Protein AF-A0BLA9-F1 (afdb_monomer)

Secondary structure (DSSP, 8-state):
-EEEEEEPTTSSEEEEEEE-TTS-EEEEEEEE-SSS-EEEEE-TTSSEEEEEETTTTEEEEEE---

Mean predicted aligned error: 6.29 Å

Solvent-accessible surface area (backbone atoms only — not comparable to full-atom values): 4005 Å² total; per-residue (Å²): 115,51,74,48,81,45,78,42,92,86,36,27,40,45,34,43,39,34,26,42,89,85,67,46,81,75,46,78,48,78,46,77,66,83,37,69,57,65,49,70,53,61,43,97,88,52,50,34,42,40,34,41,38,66,80,81,73,43,80,47,78,43,74,70,76,133

Organism: Paramecium tetraurelia (NCBI:txid5888)

Radius of gyration: 12.08 Å; Cα contacts (8 Å, |Δi|>4): 133; chains: 1; bounding box: 27×18×35 Å

Sequence (66 aa):
MEKSLLVNKYYTFVNLMRLDNDGKLLGKFTIEFSTYGIFGTISHNGDYLVTWNYKTKEIEVRKYND

Foldseek 3Di:
DDWDWDQDDVQQKTKIFDADPVRDTPDIDIDGLVDNDKDWDAPPVRQWIWIQRPVVRDIDIDGDDD

Structure (mmCIF, N/CA/C/O backbone):
data_AF-A0BLA9-F1
#
_entry.id   AF-A0BLA9-F1
#
loop_
_atom_site.group_PDB
_atom_site.id
_atom_site.type_symbol
_atom_site.label_atom_id
_atom_site.label_alt_id
_atom_site.label_comp_id
_atom_site.label_asym_id
_atom_site.label_entity_id
_atom_site.label_seq_id
_atom_site.pdbx_PDB_ins_code
_atom_site.Cartn_x
_atom_site.Cartn_y
_atom_site.Cartn_z
_atom_site.occupancy
_atom_site.B_iso_or_equiv
_atom_site.auth_seq_id
_atom_site.auth_comp_id
_atom_site.auth_asym_id
_atom_site.auth_atom_id
_atom_site.pdbx_PDB_model_num
ATOM 1 N N . MET A 1 1 ? -14.037 5.487 12.448 1.00 60.28 1 MET A N 1
ATOM 2 C CA . MET A 1 1 ? -12.817 4.821 11.945 1.00 60.28 1 MET A CA 1
ATOM 3 C C . MET A 1 1 ? -12.364 5.541 10.707 1.00 60.28 1 MET A C 1
ATOM 5 O O . MET A 1 1 ? -13.062 5.507 9.700 1.00 60.28 1 MET A O 1
ATOM 9 N N . GLU A 1 2 ? -11.220 6.195 10.809 1.00 63.09 2 GLU A N 1
ATOM 10 C CA . GLU A 1 2 ? -10.612 6.902 9.693 1.00 63.09 2 GLU A CA 1
ATOM 11 C C . GLU A 1 2 ? -9.509 6.029 9.089 1.00 63.09 2 GLU A C 1
ATOM 13 O O . GLU A 1 2 ? -8.726 5.382 9.796 1.00 63.09 2 GLU A O 1
ATOM 18 N N . LYS A 1 3 ? -9.490 5.955 7.758 1.00 65.38 3 LYS A N 1
ATOM 19 C CA . LYS A 1 3 ? -8.468 5.246 6.987 1.00 65.38 3 LYS A CA 1
ATOM 20 C C . LYS A 1 3 ? -7.646 6.307 6.263 1.00 65.38 3 LYS A C 1
ATOM 22 O O . LYS A 1 3 ? -8.194 7.054 5.457 1.00 65.38 3 LYS A O 1
ATOM 27 N N . SER A 1 4 ? -6.348 6.359 6.542 1.00 67.50 4 SER A N 1
ATOM 28 C CA . SER A 1 4 ? -5.455 7.393 6.012 1.00 67.50 4 SER A CA 1
ATOM 29 C C . SER A 1 4 ? -4.349 6.762 5.169 1.00 67.50 4 SER A C 1
ATOM 31 O O . SER A 1 4 ? -3.720 5.781 5.579 1.00 67.50 4 SER A O 1
ATOM 33 N N . LEU A 1 5 ? -4.101 7.328 3.981 1.00 67.81 5 LEU A N 1
ATOM 34 C CA . LEU A 1 5 ? -2.989 6.939 3.110 1.00 67.81 5 LEU A CA 1
ATOM 35 C C . LEU A 1 5 ? -1.768 7.801 3.429 1.00 67.81 5 LEU A C 1
ATOM 37 O O . LEU A 1 5 ? -1.825 9.021 3.291 1.00 67.81 5 LEU A O 1
ATOM 41 N N . LEU A 1 6 ? -0.650 7.178 3.793 1.00 68.00 6 LEU A N 1
ATOM 42 C CA . LEU A 1 6 ? 0.637 7.857 3.893 1.00 68.00 6 LEU A CA 1
ATOM 43 C C . LEU A 1 6 ? 1.592 7.282 2.845 1.00 68.00 6 LEU A C 1
ATOM 45 O O . LEU A 1 6 ? 2.034 6.134 2.929 1.00 68.00 6 LEU A O 1
ATOM 49 N N . VAL A 1 7 ? 1.958 8.100 1.866 1.00 60.62 7 VAL A N 1
ATOM 50 C CA . VAL A 1 7 ? 3.032 7.766 0.924 1.00 60.62 7 VAL A CA 1
ATOM 51 C C . VAL A 1 7 ? 4.360 8.136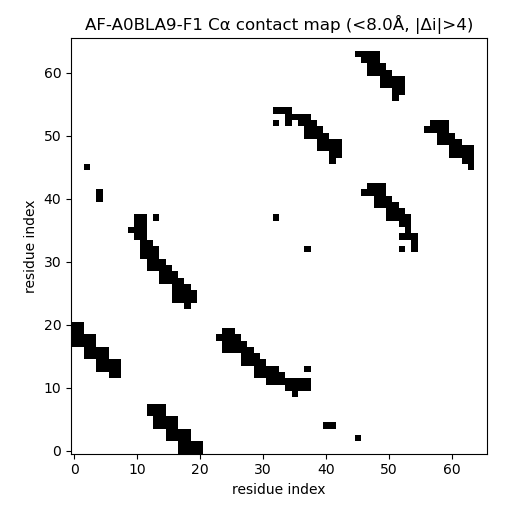 1.589 1.00 60.62 7 VAL A C 1
ATOM 53 O O . VAL A 1 7 ? 4.549 9.277 2.009 1.00 60.62 7 VAL A O 1
ATOM 56 N N . ASN A 1 8 ? 5.254 7.162 1.785 1.00 61.12 8 ASN A N 1
ATOM 57 C CA . ASN A 1 8 ? 6.462 7.357 2.591 1.00 61.12 8 ASN A CA 1
ATOM 58 C C . ASN A 1 8 ? 7.617 7.966 1.774 1.00 61.12 8 ASN A C 1
ATOM 60 O O . ASN A 1 8 ? 7.796 7.692 0.586 1.00 61.12 8 ASN A O 1
ATOM 64 N N . LYS A 1 9 ? 8.406 8.804 2.455 1.00 50.06 9 LYS A N 1
ATOM 65 C CA . LYS A 1 9 ? 9.642 9.447 1.987 1.00 50.06 9 LYS A CA 1
ATOM 66 C C . LYS A 1 9 ? 10.612 8.360 1.481 1.00 50.06 9 LYS A C 1
ATOM 68 O O . LYS A 1 9 ? 10.731 7.341 2.134 1.00 50.06 9 LYS A O 1
ATOM 73 N N . TYR A 1 10 ? 11.269 8.567 0.336 1.00 58.41 10 TYR A N 1
ATOM 74 C CA . TYR A 1 10 ? 11.999 7.579 -0.506 1.00 58.41 10 TYR A CA 1
ATOM 75 C C . TYR A 1 10 ? 11.174 6.889 -1.606 1.00 58.41 10 TYR A C 1
ATOM 77 O O . TYR A 1 10 ? 11.748 6.183 -2.430 1.00 58.41 10 TYR A O 1
ATOM 85 N N . TYR A 1 11 ? 9.872 7.174 -1.696 1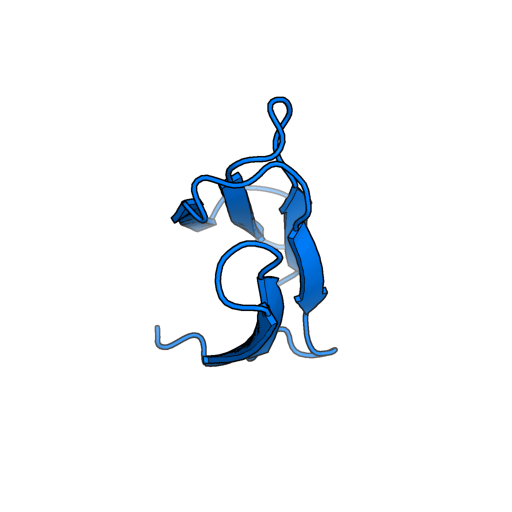.00 64.38 11 TYR A N 1
ATOM 86 C CA . TYR A 1 11 ? 8.993 6.907 -2.845 1.00 64.38 11 TYR A CA 1
ATOM 87 C C . TYR A 1 11 ? 8.751 5.443 -3.244 1.00 64.38 11 TYR A C 1
ATOM 89 O O . TYR A 1 11 ? 7.950 5.222 -4.141 1.00 64.38 11 TYR A O 1
ATOM 97 N N . THR A 1 12 ? 9.371 4.449 -2.606 1.00 75.38 12 THR A N 1
ATOM 98 C CA . THR A 1 12 ? 9.202 3.029 -2.977 1.00 75.38 12 THR A CA 1
ATOM 99 C C . THR A 1 12 ? 8.122 2.292 -2.186 1.00 75.38 12 THR A C 1
ATOM 101 O O . THR A 1 12 ? 7.811 1.146 -2.516 1.00 75.38 12 THR A O 1
ATOM 104 N N . PHE A 1 13 ? 7.540 2.932 -1.166 1.00 78.50 13 PHE A N 1
ATOM 105 C CA . PHE A 1 13 ? 6.572 2.315 -0.261 1.00 78.50 13 PHE A CA 1
ATOM 106 C C . PHE A 1 13 ? 5.275 3.117 -0.141 1.00 78.50 13 PHE A C 1
ATOM 108 O O . PHE A 1 13 ? 5.285 4.330 0.089 1.00 78.50 13 PHE A O 1
ATOM 115 N N . VAL A 1 14 ? 4.154 2.400 -0.164 1.00 78.31 14 VAL A N 1
ATOM 116 C CA . VAL A 1 14 ? 2.834 2.912 0.216 1.00 78.31 14 VAL A CA 1
ATOM 117 C C . VAL A 1 14 ? 2.478 2.345 1.583 1.00 78.31 14 VAL A C 1
ATOM 119 O O . VAL A 1 14 ? 2.512 1.131 1.776 1.00 78.31 14 VAL A O 1
ATOM 122 N N . ASN A 1 15 ? 2.154 3.219 2.538 1.00 75.81 15 ASN A N 1
ATOM 123 C CA . ASN A 1 15 ? 1.716 2.815 3.870 1.00 75.81 15 ASN A CA 1
ATOM 124 C C . ASN A 1 15 ? 0.236 3.167 4.036 1.00 75.81 15 ASN A C 1
ATOM 126 O O . ASN A 1 15 ? -0.165 4.322 3.898 1.00 75.81 15 ASN A O 1
ATOM 130 N N . LEU A 1 16 ? -0.570 2.165 4.361 1.00 78.12 16 LEU A N 1
ATOM 131 C CA . LEU A 1 16 ? -1.958 2.330 4.763 1.00 78.12 16 LEU A CA 1
ATOM 132 C C . LEU A 1 16 ? -2.033 2.206 6.283 1.00 78.12 16 LEU A C 1
ATOM 134 O O . LEU A 1 16 ? -1.538 1.231 6.851 1.00 78.12 16 LEU A O 1
ATOM 138 N N . MET A 1 17 ? -2.643 3.190 6.938 1.00 78.88 17 MET A N 1
ATOM 139 C CA . MET A 1 17 ? -2.824 3.196 8.387 1.00 78.88 17 MET A CA 1
ATOM 140 C C . MET A 1 17 ? -4.305 3.318 8.733 1.00 78.88 17 MET A C 1
ATOM 142 O O . MET A 1 17 ? -5.030 4.125 8.147 1.00 78.88 17 MET A O 1
ATOM 146 N N . ARG A 1 18 ? -4.743 2.513 9.702 1.00 77.88 18 ARG A N 1
ATOM 147 C CA . ARG A 1 18 ? -6.089 2.573 10.279 1.00 77.88 18 ARG A CA 1
ATOM 148 C C . ARG A 1 18 ? -5.996 3.230 11.643 1.00 77.88 18 ARG A C 1
ATOM 150 O O . ARG A 1 18 ? -5.232 2.757 12.486 1.00 77.88 18 ARG A O 1
ATOM 157 N N . LEU A 1 19 ? -6.769 4.289 11.846 1.00 80.38 19 LEU A N 1
ATOM 158 C CA . LEU A 1 19 ? -6.841 5.005 13.112 1.00 80.38 19 LEU A CA 1
ATOM 159 C C . LEU A 1 19 ? -8.226 4.809 13.745 1.00 80.38 19 LEU A C 1
ATOM 161 O O . LEU A 1 19 ? -9.239 4.689 13.038 1.00 80.38 19 LEU A O 1
ATOM 165 N N . ASP A 1 20 ? -8.279 4.744 15.073 1.00 81.62 20 ASP A N 1
ATOM 166 C CA . ASP A 1 20 ? -9.540 4.898 15.799 1.00 81.62 20 ASP A CA 1
ATOM 167 C C . ASP A 1 20 ? -9.968 6.373 15.859 1.00 81.62 20 ASP A C 1
ATOM 169 O O . ASP A 1 20 ? -9.329 7.252 15.279 1.00 81.62 20 ASP A O 1
ATOM 173 N N . ASN A 1 21 ? -11.096 6.641 16.516 1.00 80.88 21 ASN A N 1
ATOM 174 C CA . ASN A 1 21 ? -11.640 7.996 16.613 1.00 80.88 21 ASN A CA 1
ATOM 175 C C . ASN A 1 21 ? -10.785 8.922 17.503 1.00 80.88 21 ASN A C 1
ATOM 177 O O . ASN A 1 21 ? -10.956 10.134 17.432 1.00 80.88 21 ASN A O 1
ATOM 181 N N . ASP A 1 22 ? -9.862 8.364 18.291 1.00 85.69 22 ASP A N 1
ATOM 182 C CA . ASP A 1 22 ? -8.917 9.102 19.133 1.00 85.69 22 ASP A CA 1
ATOM 183 C C . ASP A 1 22 ? -7.557 9.284 18.427 1.00 85.69 22 ASP A C 1
ATOM 185 O O . ASP A 1 22 ? -6.591 9.776 19.014 1.00 85.69 22 ASP A O 1
ATOM 189 N N . GLY A 1 23 ? -7.456 8.876 17.154 1.00 79.12 23 GLY A N 1
ATOM 190 C CA . GLY A 1 23 ? -6.234 8.955 16.357 1.00 79.12 23 GLY A CA 1
ATOM 191 C C . GLY A 1 23 ? -5.191 7.888 16.701 1.00 79.12 23 GLY A C 1
ATOM 192 O O . GLY A 1 23 ? -4.055 7.965 16.227 1.00 79.12 23 GLY A O 1
ATOM 193 N N . LYS A 1 24 ? -5.533 6.875 17.504 1.00 82.81 24 LYS A N 1
ATOM 194 C CA . LYS A 1 24 ? -4.622 5.779 17.846 1.00 82.81 24 LYS A CA 1
ATOM 195 C C . LYS A 1 24 ? -4.518 4.793 16.686 1.00 82.81 24 LYS A C 1
ATOM 197 O O . LYS A 1 24 ? -5.508 4.425 16.056 1.00 82.81 24 LYS A O 1
ATOM 202 N N . LEU A 1 25 ? -3.299 4.317 16.429 1.00 81.12 25 LEU A N 1
ATOM 203 C CA . LEU A 1 25 ? -3.029 3.337 15.381 1.00 81.12 25 LEU A CA 1
ATOM 204 C C . LEU A 1 25 ? -3.630 1.968 15.733 1.00 81.12 25 LEU A C 1
ATOM 206 O O . LEU A 1 25 ? -3.200 1.320 16.685 1.00 81.12 25 LEU A O 1
ATOM 210 N N . LEU A 1 26 ? -4.587 1.522 14.921 1.00 78.12 26 LEU A N 1
ATOM 211 C CA . LEU A 1 26 ? -5.200 0.194 14.997 1.00 78.12 26 LEU A CA 1
ATOM 212 C C . LEU A 1 26 ? -4.505 -0.827 14.088 1.00 78.12 26 LEU A C 1
ATOM 214 O O . LEU A 1 26 ? -4.554 -2.022 14.358 1.00 78.12 26 LEU A O 1
ATOM 218 N N . GLY A 1 27 ? -3.866 -0.375 13.006 1.00 75.38 27 GLY A N 1
ATOM 219 C CA . GLY A 1 27 ? -3.190 -1.264 12.063 1.00 75.38 27 GLY A CA 1
ATOM 220 C C . GLY A 1 27 ? -2.388 -0.522 10.999 1.00 75.38 27 GLY A C 1
ATOM 221 O O . GLY A 1 27 ? -2.702 0.621 10.656 1.00 75.38 27 GLY A O 1
ATOM 222 N N . LYS A 1 28 ? -1.350 -1.185 10.478 1.00 77.94 28 LYS A N 1
ATOM 223 C CA . LYS A 1 28 ? -0.448 -0.664 9.446 1.00 77.94 28 LYS A CA 1
ATOM 224 C C . LYS A 1 28 ? -0.177 -1.729 8.387 1.00 77.94 28 LYS A C 1
ATOM 226 O O . LYS A 1 28 ? 0.241 -2.832 8.721 1.00 77.94 28 LYS A O 1
ATOM 231 N N . PHE A 1 29 ? -0.330 -1.352 7.123 1.00 78.81 29 PHE A N 1
ATOM 232 C CA . PHE A 1 29 ? 0.022 -2.172 5.968 1.00 78.81 29 PHE A CA 1
ATOM 233 C C . PHE A 1 29 ? 1.030 -1.421 5.120 1.00 78.81 29 PHE A C 1
ATOM 235 O O . PHE A 1 29 ? 0.810 -0.264 4.767 1.00 78.81 29 PHE A O 1
ATOM 242 N N . THR A 1 30 ? 2.128 -2.087 4.792 1.00 81.25 30 THR A N 1
ATOM 243 C CA . THR A 1 30 ? 3.190 -1.527 3.960 1.00 81.25 30 THR A CA 1
ATOM 244 C C . THR A 1 30 ? 3.273 -2.337 2.682 1.00 81.25 30 THR A C 1
ATOM 246 O O . THR A 1 30 ? 3.409 -3.556 2.735 1.00 81.25 30 THR A O 1
ATOM 249 N N . ILE A 1 31 ? 3.218 -1.659 1.541 1.00 82.56 31 ILE A N 1
ATOM 250 C CA . ILE A 1 31 ? 3.399 -2.273 0.228 1.00 82.56 31 ILE A CA 1
ATOM 251 C C . ILE A 1 31 ? 4.643 -1.662 -0.404 1.00 82.56 31 ILE A C 1
ATOM 253 O O . ILE A 1 31 ? 4.734 -0.440 -0.541 1.00 82.56 31 ILE A O 1
ATOM 257 N N . GLU A 1 32 ? 5.593 -2.511 -0.779 1.00 84.25 32 GLU A N 1
ATOM 258 C CA . GLU A 1 32 ? 6.775 -2.121 -1.541 1.00 84.25 32 GLU A CA 1
ATOM 259 C C . GLU A 1 32 ? 6.507 -2.273 -3.041 1.00 84.25 32 GLU A C 1
ATOM 261 O O . GLU A 1 32 ? 6.107 -3.341 -3.497 1.00 84.25 32 GLU A O 1
ATOM 266 N N . PHE A 1 33 ? 6.756 -1.217 -3.813 1.00 78.81 33 PHE A N 1
ATOM 267 C CA . PHE A 1 33 ? 6.664 -1.247 -5.279 1.00 78.81 33 PHE A CA 1
ATOM 268 C C . PHE A 1 33 ? 8.039 -1.143 -5.959 1.00 78.81 33 PHE A C 1
ATOM 270 O O . PHE A 1 33 ? 8.129 -1.215 -7.186 1.00 78.81 33 PHE A O 1
ATOM 277 N N . SER A 1 34 ? 9.110 -0.938 -5.178 1.00 80.94 34 SER A N 1
ATOM 278 C CA . SER A 1 34 ? 10.500 -0.797 -5.645 1.00 80.94 34 SER A CA 1
ATOM 279 C C . SER A 1 34 ? 10.657 0.182 -6.828 1.00 80.94 34 SER A C 1
ATOM 281 O O . SER A 1 34 ? 11.486 -0.013 -7.717 1.00 80.94 34 SER A O 1
ATOM 283 N N . THR A 1 35 ? 9.828 1.230 -6.871 1.00 77.31 35 THR A N 1
ATOM 284 C CA . THR A 1 35 ? 9.846 2.301 -7.876 1.00 77.31 35 THR A CA 1
ATOM 285 C C . THR A 1 35 ? 9.446 3.617 -7.228 1.00 77.31 35 THR A C 1
ATOM 287 O O . THR A 1 35 ? 8.640 3.608 -6.311 1.00 77.31 35 THR A O 1
ATOM 290 N N . TYR A 1 36 ? 9.988 4.737 -7.707 1.00 73.50 36 TYR A N 1
ATOM 291 C CA . TYR A 1 36 ? 9.758 6.064 -7.125 1.00 73.50 36 TYR A CA 1
ATOM 292 C C . TYR A 1 36 ? 8.488 6.765 -7.651 1.00 73.50 36 TYR A C 1
ATOM 294 O O . TYR A 1 36 ? 8.147 7.858 -7.210 1.00 73.50 36 TYR A O 1
ATOM 302 N N . GLY A 1 37 ? 7.806 6.171 -8.635 1.00 71.19 37 GLY A N 1
ATOM 303 C CA . GLY A 1 37 ? 6.658 6.761 -9.329 1.00 71.19 37 GLY A CA 1
ATOM 304 C C . GLY A 1 37 ? 5.334 6.107 -8.951 1.00 71.19 37 GLY A C 1
ATOM 305 O O . GLY A 1 37 ? 4.661 5.567 -9.826 1.00 71.19 37 GLY A O 1
ATOM 306 N N . ILE A 1 38 ? 4.979 6.098 -7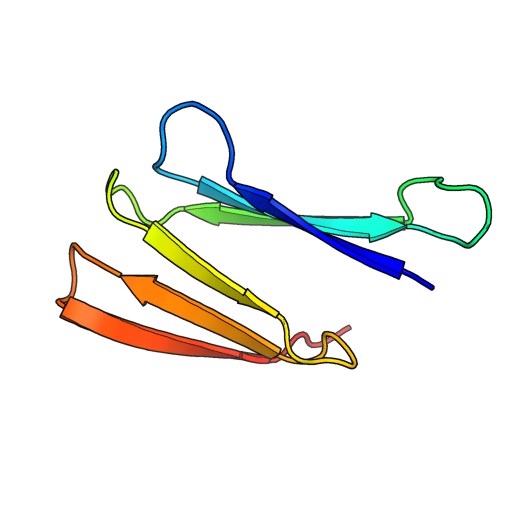.667 1.00 74.88 38 ILE A N 1
ATOM 307 C CA . ILE A 1 38 ? 3.730 5.483 -7.202 1.00 74.88 38 ILE A CA 1
ATOM 308 C C . ILE A 1 38 ? 2.695 6.571 -6.947 1.00 74.88 38 ILE A C 1
ATOM 310 O O . ILE A 1 38 ? 2.930 7.504 -6.180 1.00 74.88 38 ILE A O 1
ATOM 314 N N . PHE A 1 39 ? 1.524 6.410 -7.551 1.00 75.44 39 PHE A N 1
ATOM 315 C CA . PHE A 1 39 ? 0.357 7.245 -7.295 1.00 75.44 39 PHE A CA 1
ATOM 316 C C . PHE A 1 39 ? -0.783 6.340 -6.870 1.00 75.44 39 PHE A C 1
ATOM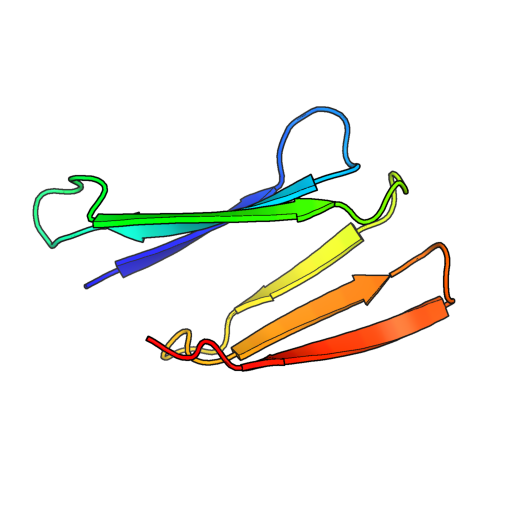 318 O O . PHE A 1 39 ? -0.921 5.235 -7.390 1.00 75.44 39 PHE A O 1
ATOM 325 N N . GLY A 1 40 ? -1.605 6.788 -5.933 1.00 79.88 40 GLY A N 1
ATOM 326 C CA . GLY A 1 40 ? -2.724 5.979 -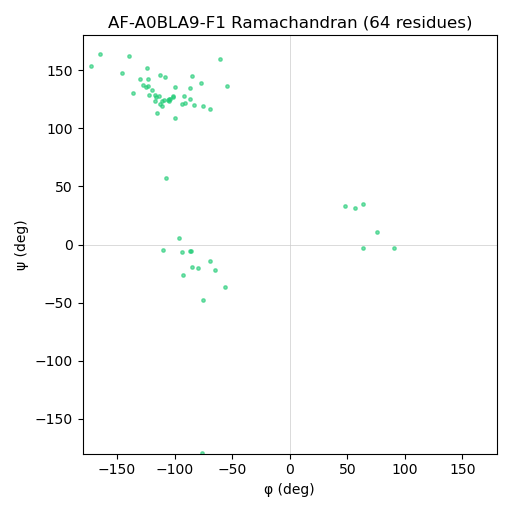5.497 1.00 79.88 40 GLY A CA 1
ATOM 327 C C . GLY A 1 40 ? -3.751 6.759 -4.714 1.00 79.88 40 GLY A C 1
ATOM 328 O O . GLY A 1 40 ? -3.501 7.867 -4.243 1.00 79.88 40 GLY A O 1
ATOM 329 N N . THR A 1 41 ? -4.917 6.148 -4.597 1.00 84.25 41 THR A N 1
ATOM 330 C CA . THR A 1 41 ? -6.035 6.649 -3.812 1.00 84.25 41 THR A CA 1
ATOM 331 C C . THR A 1 41 ? -6.707 5.491 -3.093 1.00 84.25 41 THR A C 1
ATOM 333 O O . THR A 1 41 ? -6.529 4.320 -3.441 1.00 84.25 41 THR A O 1
ATOM 336 N N . ILE A 1 42 ? -7.486 5.831 -2.081 1.00 85.06 42 ILE A N 1
ATOM 337 C CA . ILE A 1 42 ? -8.301 4.895 -1.324 1.00 85.06 42 ILE A CA 1
ATOM 338 C C . ILE A 1 42 ? -9.771 5.156 -1.693 1.00 85.06 42 ILE A C 1
ATOM 340 O O . ILE A 1 42 ? -10.159 6.302 -1.928 1.00 85.06 42 ILE A O 1
ATOM 344 N N . SER A 1 43 ? -10.604 4.113 -1.761 1.00 85.69 43 SER A N 1
ATOM 345 C CA . SER A 1 43 ? -12.056 4.288 -1.918 1.00 85.69 43 SER A CA 1
ATOM 346 C C . SER A 1 43 ? -12.655 5.069 -0.741 1.00 85.69 43 SER A C 1
ATOM 348 O O . SER A 1 43 ? -12.088 5.104 0.345 1.00 85.69 43 SER A O 1
ATOM 350 N N . HIS A 1 44 ? -13.837 5.669 -0.906 1.00 80.31 44 HIS A N 1
ATOM 351 C CA . HIS A 1 44 ? -14.444 6.494 0.151 1.00 80.31 44 HIS A CA 1
ATOM 352 C C . HIS A 1 44 ? -14.631 5.746 1.489 1.00 80.31 44 HIS A C 1
ATOM 354 O O . HIS A 1 44 ? -14.426 6.305 2.558 1.00 80.31 44 HIS A O 1
ATOM 360 N N . ASN A 1 45 ? -14.963 4.454 1.425 1.00 79.69 45 ASN A N 1
ATOM 361 C CA . ASN A 1 45 ? -15.074 3.561 2.586 1.00 79.69 45 ASN A CA 1
ATOM 362 C C . ASN A 1 45 ? -13.737 2.895 2.990 1.00 79.69 45 ASN A C 1
ATOM 364 O O . ASN A 1 45 ? -13.649 2.174 3.984 1.00 79.69 45 ASN A O 1
ATOM 368 N N . GLY A 1 46 ? -12.699 3.111 2.187 1.00 77.00 46 GLY A N 1
ATOM 369 C CA . GLY A 1 46 ? -11.364 2.540 2.262 1.00 77.00 46 GLY A CA 1
ATOM 370 C C . GLY A 1 46 ? -11.252 1.029 2.249 1.00 77.00 46 GLY A C 1
ATOM 371 O O . GLY A 1 46 ? -10.347 0.470 2.863 1.00 77.00 46 GLY A O 1
ATOM 372 N N . ASP A 1 47 ? -12.173 0.360 1.571 1.00 83.69 47 ASP A N 1
ATOM 373 C CA . ASP A 1 47 ? -12.088 -1.082 1.326 1.00 83.69 47 ASP A CA 1
ATOM 374 C C . ASP A 1 47 ? -11.147 -1.416 0.168 1.00 83.69 47 ASP A C 1
ATOM 376 O O . ASP A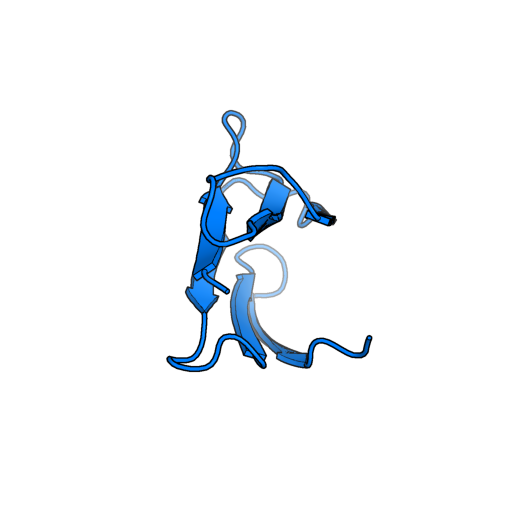 1 47 ? -10.664 -2.544 0.073 1.00 83.69 47 ASP A O 1
ATOM 380 N N . TYR A 1 48 ? -10.872 -0.438 -0.698 1.00 85.56 48 TYR A N 1
ATOM 381 C CA . TYR A 1 48 ? -10.009 -0.610 -1.855 1.00 85.56 48 TYR A CA 1
ATOM 382 C C . TYR A 1 48 ? -8.874 0.405 -1.860 1.00 85.56 48 TYR A C 1
ATOM 384 O O . TYR A 1 48 ? -9.085 1.602 -1.658 1.00 85.56 48 TYR A O 1
ATOM 392 N N . LEU A 1 49 ? -7.676 -0.090 -2.159 1.00 86.62 49 LEU A N 1
ATOM 393 C CA . LEU A 1 49 ? -6.516 0.704 -2.533 1.00 86.62 49 LEU A CA 1
ATOM 394 C C . LEU A 1 49 ? -6.303 0.558 -4.039 1.00 86.62 49 LEU A C 1
ATOM 396 O O . LEU A 1 49 ? -6.131 -0.556 -4.538 1.00 86.62 49 LEU A O 1
ATOM 400 N N . VAL A 1 50 ? -6.290 1.683 -4.747 1.00 87.75 50 VAL A N 1
ATOM 401 C CA . VAL A 1 50 ? -5.984 1.741 -6.178 1.00 87.75 50 VAL A CA 1
ATOM 402 C C . VAL A 1 50 ? -4.629 2.406 -6.345 1.00 87.75 50 VAL A C 1
ATOM 404 O O . VAL A 1 50 ? -4.434 3.524 -5.867 1.00 87.75 50 VAL A O 1
ATOM 407 N N . THR A 1 51 ? -3.697 1.739 -7.021 1.00 87.94 51 THR A N 1
ATOM 408 C CA . THR A 1 51 ? -2.347 2.262 -7.270 1.00 87.94 51 THR A CA 1
ATOM 409 C C . THR A 1 51 ? -1.955 2.150 -8.735 1.00 87.94 51 THR A C 1
ATOM 411 O O . THR A 1 51 ? -2.229 1.138 -9.372 1.00 87.94 51 THR A O 1
ATOM 414 N N . TRP A 1 52 ? -1.245 3.152 -9.243 1.00 85.31 52 TRP A N 1
ATOM 415 C CA . TRP A 1 52 ? -0.489 3.071 -10.488 1.00 85.31 52 TRP A CA 1
ATOM 416 C C . TRP A 1 52 ? 0.957 2.680 -10.188 1.00 85.31 52 TRP A C 1
ATOM 418 O O . TRP A 1 52 ? 1.660 3.395 -9.467 1.00 85.31 52 TRP A O 1
ATOM 428 N N . ASN A 1 53 ? 1.401 1.558 -10.753 1.00 84.00 53 ASN A N 1
ATOM 429 C CA . ASN A 1 53 ? 2.758 1.055 -10.593 1.00 84.00 53 ASN A CA 1
ATOM 430 C C . ASN A 1 53 ? 3.608 1.410 -11.822 1.00 84.00 53 ASN A C 1
ATOM 432 O O . ASN A 1 53 ? 3.465 0.833 -12.900 1.00 84.00 53 ASN A O 1
ATOM 436 N N . TYR A 1 54 ? 4.548 2.345 -11.663 1.00 82.62 54 TYR A N 1
ATOM 437 C CA . TYR A 1 54 ? 5.398 2.789 -12.771 1.00 82.62 54 TYR A CA 1
ATOM 438 C C . TYR A 1 54 ? 6.338 1.705 -13.320 1.00 82.62 54 TYR A C 1
ATOM 440 O O . TYR A 1 54 ? 6.782 1.828 -14.465 1.00 82.62 54 TYR A O 1
ATOM 448 N N . LYS A 1 55 ? 6.658 0.665 -12.538 1.00 85.69 55 LYS A N 1
ATOM 449 C CA . LYS A 1 55 ? 7.537 -0.432 -12.966 1.00 85.69 55 LYS A CA 1
ATOM 450 C C . LYS A 1 55 ? 6.818 -1.381 -13.920 1.00 85.69 55 LYS A C 1
ATOM 452 O O . LYS A 1 55 ? 7.370 -1.703 -14.966 1.00 85.69 55 LYS A O 1
ATOM 457 N N . THR A 1 56 ? 5.606 -1.802 -13.566 1.00 88.56 56 THR A N 1
ATOM 458 C CA . THR A 1 56 ? 4.799 -2.726 -14.380 1.00 88.56 56 THR A CA 1
ATOM 459 C C . THR A 1 56 ? 3.987 -2.009 -15.454 1.00 88.56 56 THR A C 1
ATOM 461 O O . THR A 1 56 ? 3.624 -2.635 -16.439 1.00 88.56 56 THR A O 1
ATOM 464 N N . LYS A 1 57 ? 3.772 -0.691 -15.312 1.00 88.50 57 LYS A N 1
ATOM 465 C CA . LYS A 1 57 ? 2.867 0.112 -16.156 1.00 88.50 57 LYS A CA 1
ATOM 466 C C . LYS A 1 57 ? 1.407 -0.328 -16.034 1.00 88.50 57 LYS A C 1
ATOM 468 O O . LYS A 1 57 ? 0.653 -0.245 -16.999 1.00 88.50 57 LYS A O 1
ATOM 473 N N . GLU A 1 58 ? 1.011 -0.761 -14.841 1.00 90.12 58 GLU A N 1
ATOM 474 C CA . GLU A 1 58 ? -0.323 -1.298 -14.583 1.00 90.12 58 GLU A CA 1
ATOM 475 C C . GLU A 1 58 ? -1.040 -0.544 -13.460 1.00 90.12 58 GLU A C 1
ATOM 477 O O . GLU A 1 58 ? -0.427 0.004 -12.535 1.00 90.12 58 GLU A O 1
ATOM 482 N N . ILE A 1 59 ? -2.373 -0.540 -13.556 1.00 90.31 59 ILE A N 1
ATOM 483 C CA . ILE A 1 59 ? -3.258 -0.180 -12.449 1.00 90.31 59 ILE A CA 1
ATOM 484 C C . ILE A 1 59 ? -3.500 -1.444 -11.632 1.00 90.31 59 ILE A C 1
ATOM 486 O O . ILE A 1 59 ? -3.983 -2.448 -12.148 1.00 90.31 59 ILE A O 1
ATOM 490 N N . GLU A 1 60 ? -3.219 -1.368 -10.341 1.00 89.56 60 GLU A N 1
ATOM 491 C CA . GLU A 1 60 ? -3.434 -2.456 -9.398 1.00 89.56 60 GLU A CA 1
ATOM 492 C C . GLU A 1 60 ? -4.532 -2.048 -8.413 1.00 89.56 60 GLU A C 1
ATOM 494 O O . GLU A 1 60 ? -4.459 -0.991 -7.779 1.00 89.56 60 GLU A O 1
ATO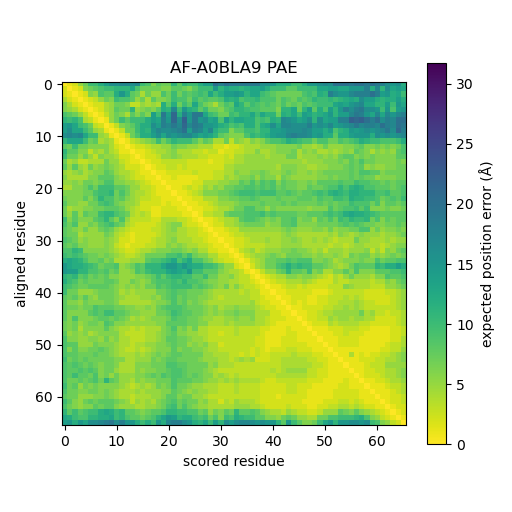M 499 N N . VAL A 1 61 ? -5.549 -2.898 -8.267 1.00 90.31 61 VAL A N 1
ATOM 500 C CA . VAL A 1 61 ? -6.646 -2.710 -7.310 1.00 90.31 61 VAL A CA 1
ATOM 501 C C . VAL A 1 61 ? -6.546 -3.793 -6.250 1.00 90.31 61 VAL A C 1
ATOM 503 O O . VAL A 1 61 ? -6.591 -4.982 -6.557 1.00 90.31 61 VAL A O 1
ATOM 506 N N . ARG A 1 62 ? -6.412 -3.386 -4.989 1.00 88.31 62 ARG A N 1
ATOM 507 C CA . ARG A 1 62 ? -6.307 -4.298 -3.849 1.00 88.31 62 ARG A CA 1
ATOM 508 C C . ARG A 1 62 ? -7.492 -4.097 -2.929 1.00 88.31 62 ARG A C 1
ATOM 510 O O . ARG A 1 62 ? -7.762 -2.970 -2.518 1.00 88.31 62 ARG A O 1
ATOM 5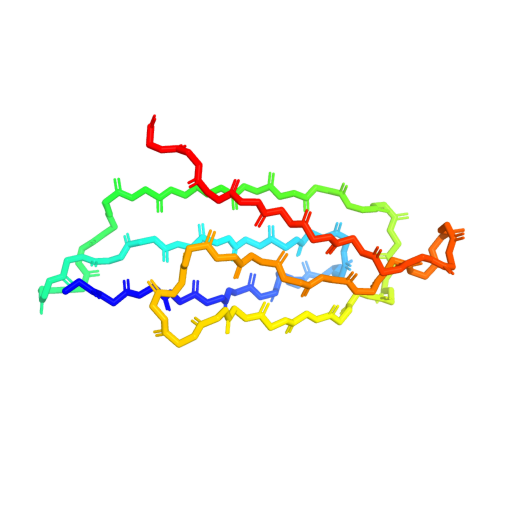17 N N . LYS A 1 63 ? -8.169 -5.192 -2.590 1.00 86.81 63 LYS A N 1
ATOM 518 C CA . LYS A 1 63 ? -9.182 -5.200 -1.539 1.00 86.81 63 LYS A CA 1
ATOM 519 C C . LYS A 1 63 ? -8.508 -5.448 -0.199 1.00 86.81 63 LYS A C 1
ATOM 521 O O . LYS A 1 63 ? -7.671 -6.341 -0.077 1.00 86.81 63 LYS A O 1
ATOM 526 N N . TYR A 1 64 ? -8.889 -4.662 0.791 1.00 76.88 64 TYR A N 1
ATOM 527 C CA . TYR A 1 64 ? -8.526 -4.920 2.167 1.00 76.88 64 TYR A CA 1
ATOM 528 C C . TYR A 1 64 ? -9.377 -6.078 2.700 1.00 76.88 64 TYR A C 1
ATOM 530 O O . TYR A 1 64 ? -10.605 -5.986 2.714 1.00 76.88 64 TYR A O 1
ATOM 538 N N . ASN A 1 65 ? -8.727 -7.168 3.100 1.00 70.19 65 ASN A N 1
ATOM 539 C CA . ASN A 1 65 ? -9.360 -8.246 3.853 1.00 70.19 65 ASN A CA 1
ATOM 540 C C . ASN A 1 65 ? -8.863 -8.122 5.297 1.00 70.19 65 ASN A C 1
ATOM 542 O O . ASN A 1 65 ? -7.649 -8.046 5.501 1.00 70.19 65 ASN A O 1
ATOM 546 N N . ASP A 1 66 ? -9.798 -8.015 6.246 1.00 62.59 66 ASP A N 1
ATOM 547 C CA . ASP A 1 66 ? -9.505 -8.046 7.687 1.00 62.59 6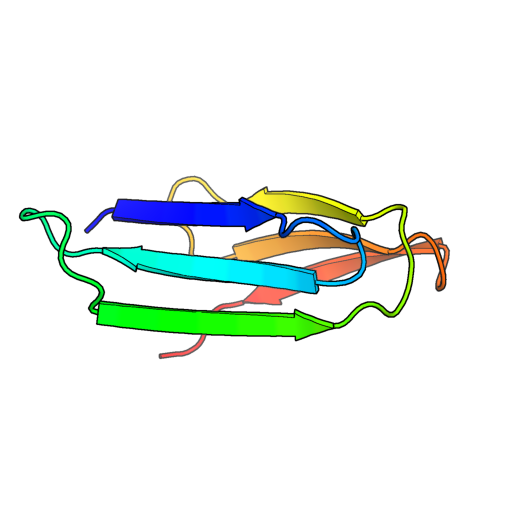6 ASP A CA 1
ATOM 548 C C . ASP A 1 66 ? -8.876 -9.390 8.101 1.00 62.59 66 ASP A C 1
ATOM 550 O O . ASP A 1 66 ? -9.255 -10.436 7.516 1.00 62.59 66 ASP A O 1
#

Nearest PDB structures (foldseek):
  1ri6-assembly1_A  TM=6.702E-01  e=1.377E-01  Escherichia coli
  6nau-assembly3_C  TM=6.322E-01  e=3.904E-01  Klebsiella pneumoniae subsp. pneumoniae
  5xy3-assembly1_H  TM=5.151E-01  e=1.974E+00  Trichomonas vaginalis
  7ucz-assembly2_B  TM=4.526E-01  e=3.324E+00  Homo sapiens
  4hhq-assembly1_A  TM=5.340E-01  e=8.393E+00  synthetic construct

pLDDT: mean 78.1, std 8.9, range [50.06, 90.31]